Protein AF-A0A0C9VZ95-F1 (afdb_monomer_lite)

Foldseek 3Di:
DDDDDDPVLVPPPVVPDPPPDPPNPPVDRRVVLVPPPPDPCPPPPVNVVVVVVVVVSVVVVVVVVVVVVVVVLVVLVVLLVVLVVQLVVLVVQLVVCVVVVNVVSNVVSNVRSVVSVVVNVVSVVVSVVVVVVVVVVVVVD

Sequence (141 aa):
KYQVLKATDVSSSTILIDPSLPGQRNKTLAWFWTIDVSGRDANNDWIIKFFRVQWLHAKASRDQFREKVELVQLEMGWTLNDFARRAGIWDVHHRTAEQSDDWGQACYAAKEAALWHELKDDATRVVQRFEIATNNEHRDV

Organism: NCBI:txid994086

Structure (mmCIF, N/CA/C/O backbone):
data_AF-A0A0C9VZ95-F1
#
_entry.id   AF-A0A0C9VZ95-F1
#
loop_
_atom_site.group_PDB
_atom_site.id
_atom_site.type_symbol
_atom_site.label_atom_id
_atom_site.label_alt_id
_atom_site.label_comp_id
_atom_site.label_asym_id
_atom_site.label_entity_id
_atom_site.label_seq_id
_atom_site.pdbx_PDB_ins_code
_atom_site.Cartn_x
_atom_site.Cartn_y
_atom_site.Cartn_z
_atom_site.occupancy
_atom_site.B_iso_or_equiv
_atom_site.auth_seq_id
_atom_site.auth_comp_id
_atom_site.auth_asym_id
_atom_site.auth_atom_id
_atom_site.pdbx_PDB_model_num
ATOM 1 N N . LYS A 1 1 ? 23.510 -1.064 -49.586 1.00 55.00 1 LYS A N 1
ATOM 2 C CA . LYS A 1 1 ? 22.684 0.076 -50.065 1.00 55.00 1 LYS A CA 1
ATOM 3 C C . LYS A 1 1 ? 22.173 0.814 -48.836 1.00 55.00 1 LYS A C 1
ATOM 5 O O . LYS A 1 1 ? 21.594 0.153 -47.988 1.00 55.00 1 LYS A O 1
ATOM 10 N N . TYR A 1 2 ? 22.426 2.116 -48.714 1.00 63.44 2 TYR A N 1
ATOM 11 C CA . TYR A 1 2 ? 21.945 2.926 -47.586 1.00 63.44 2 TYR A CA 1
ATOM 12 C C . TYR A 1 2 ? 20.474 3.322 -47.796 1.00 63.44 2 TYR A C 1
ATOM 14 O O . TYR A 1 2 ? 20.070 3.525 -48.943 1.00 63.44 2 TYR A O 1
ATOM 22 N N . GLN A 1 3 ? 19.673 3.399 -46.725 1.00 72.75 3 GLN A N 1
ATOM 23 C CA . GLN A 1 3 ? 18.308 3.936 -46.811 1.00 72.75 3 GLN A CA 1
ATOM 24 C C . GLN A 1 3 ? 18.351 5.474 -46.825 1.00 72.75 3 GLN A C 1
ATOM 26 O O . GLN A 1 3 ? 19.301 6.087 -46.338 1.00 72.75 3 GLN A O 1
ATOM 31 N N . VAL A 1 4 ? 17.339 6.102 -47.427 1.00 80.38 4 VAL A N 1
ATOM 32 C CA . VAL A 1 4 ? 17.262 7.565 -47.568 1.00 80.38 4 VAL A CA 1
ATOM 33 C C . VAL A 1 4 ? 16.831 8.192 -46.242 1.00 80.38 4 VAL A C 1
ATOM 35 O O . VAL A 1 4 ? 15.770 7.852 -45.723 1.00 80.38 4 VAL A O 1
ATOM 38 N N . LEU A 1 5 ? 17.637 9.125 -45.727 1.00 78.88 5 LEU A N 1
ATOM 39 C CA . LEU A 1 5 ? 17.332 9.920 -44.534 1.00 78.88 5 LEU A CA 1
ATOM 40 C C . LEU A 1 5 ? 16.198 10.909 -44.823 1.00 78.88 5 LEU A C 1
ATOM 42 O O . LEU A 1 5 ? 16.320 11.756 -45.710 1.00 78.88 5 LEU A O 1
ATOM 46 N N . LYS A 1 6 ? 15.108 10.828 -44.058 1.00 80.25 6 LYS A N 1
ATOM 47 C CA . LYS A 1 6 ? 14.036 11.830 -44.079 1.00 80.25 6 LYS A CA 1
ATOM 48 C C . LYS A 1 6 ? 14.246 12.836 -42.950 1.00 80.25 6 LYS A C 1
ATOM 50 O O . LYS A 1 6 ? 14.808 12.507 -41.911 1.00 80.25 6 LYS A O 1
ATOM 55 N N . ALA A 1 7 ? 13.735 14.058 -43.112 1.00 74.88 7 ALA A N 1
ATOM 56 C CA . ALA A 1 7 ? 13.808 15.088 -42.068 1.00 74.88 7 ALA A CA 1
ATOM 57 C C . ALA A 1 7 ? 13.162 14.639 -40.738 1.00 74.88 7 ALA A C 1
ATOM 59 O O . ALA A 1 7 ? 13.599 15.045 -39.666 1.00 74.88 7 ALA A O 1
ATOM 60 N N . THR A 1 8 ? 12.174 13.741 -40.806 1.00 71.06 8 THR A N 1
ATOM 61 C CA . THR A 1 8 ? 11.544 13.097 -39.643 1.00 71.06 8 THR A CA 1
ATOM 62 C C . THR A 1 8 ? 12.500 12.207 -38.848 1.00 71.06 8 THR A C 1
ATOM 64 O O . THR A 1 8 ? 12.334 12.086 -37.640 1.00 71.06 8 THR A O 1
ATOM 67 N N . ASP A 1 9 ? 13.512 11.623 -39.497 1.00 64.75 9 ASP A N 1
ATOM 68 C CA . ASP A 1 9 ? 14.487 10.719 -38.871 1.00 64.75 9 ASP A CA 1
ATOM 69 C C . ASP A 1 9 ? 15.625 11.493 -38.180 1.00 64.75 9 ASP A C 1
ATOM 71 O O . ASP A 1 9 ? 16.277 10.973 -37.278 1.00 64.75 9 ASP A O 1
ATOM 75 N N . VAL A 1 10 ? 15.859 12.742 -38.608 1.00 64.50 10 VAL A N 1
ATOM 76 C CA . VAL A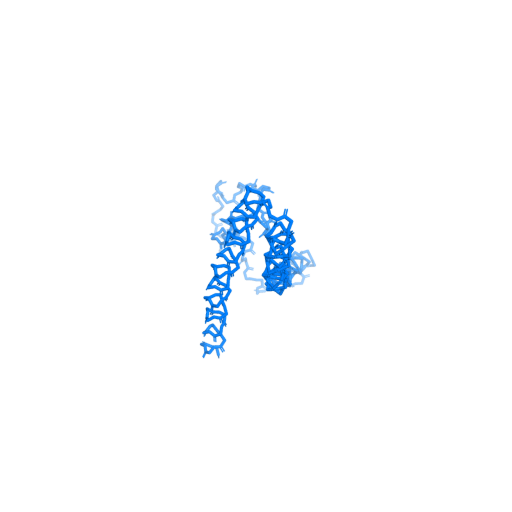 1 10 ? 16.907 13.653 -38.102 1.00 64.50 10 VAL A CA 1
ATOM 77 C C . VAL A 1 10 ? 16.376 14.581 -37.001 1.00 64.50 10 VAL A C 1
ATOM 79 O O . VAL A 1 10 ? 17.145 15.291 -36.357 1.00 64.50 10 VAL A O 1
ATOM 82 N N . SER A 1 11 ? 15.066 14.561 -36.740 1.00 57.47 11 SER A N 1
ATOM 83 C CA . SER A 1 11 ? 14.459 15.304 -35.637 1.00 57.47 11 SER A CA 1
ATOM 84 C C . SER A 1 11 ? 15.038 14.820 -34.305 1.00 57.47 11 SER A C 1
ATOM 86 O O . SER A 1 11 ? 14.615 13.797 -33.760 1.00 57.47 11 SER A O 1
ATOM 88 N N . SER A 1 12 ? 15.992 15.578 -33.760 1.00 51.72 12 SER A N 1
ATOM 89 C CA . SER A 1 12 ? 16.565 15.365 -32.436 1.00 51.72 12 SER A CA 1
ATOM 90 C C . SER A 1 12 ? 15.508 15.665 -31.380 1.00 51.72 12 SER A C 1
ATOM 92 O O . SER A 1 12 ? 15.405 16.765 -30.842 1.00 51.72 12 SER A O 1
ATOM 94 N N . SER A 1 13 ? 14.688 14.667 -31.084 1.00 50.97 13 SER A N 1
ATOM 95 C CA . SER A 1 13 ? 13.916 14.638 -29.856 1.00 50.97 13 SER A CA 1
ATOM 96 C C . SER A 1 13 ? 14.917 14.444 -28.714 1.00 50.97 13 SER A C 1
ATOM 98 O O . SER A 1 13 ? 15.213 13.323 -28.335 1.00 50.97 13 SER A O 1
ATOM 100 N N . THR A 1 14 ? 15.462 15.512 -28.138 1.00 48.12 14 THR A N 1
ATOM 101 C CA . THR A 1 14 ? 16.304 15.417 -26.923 1.00 48.12 14 THR A CA 1
ATOM 102 C C . THR A 1 14 ? 15.506 14.898 -25.710 1.00 48.12 14 THR A C 1
ATOM 104 O O . THR A 1 14 ? 16.074 14.539 -24.690 1.00 48.12 14 THR A O 1
ATOM 107 N N . ILE A 1 15 ? 14.178 14.795 -25.849 1.00 43.31 15 ILE A N 1
ATOM 108 C CA . ILE A 1 15 ? 13.242 14.128 -24.927 1.00 43.31 15 ILE A CA 1
ATOM 109 C C . ILE A 1 15 ? 13.330 12.585 -25.043 1.00 43.31 15 ILE A C 1
ATOM 111 O O . ILE A 1 15 ? 12.727 11.858 -24.252 1.00 43.31 15 ILE A O 1
ATOM 115 N N . LEU A 1 16 ? 14.040 12.048 -26.045 1.00 47.56 16 LEU A N 1
ATOM 116 C CA . LEU A 1 16 ? 14.114 10.609 -26.283 1.00 47.56 16 LEU A CA 1
ATOM 117 C C . LEU A 1 16 ? 15.051 9.960 -25.254 1.00 47.56 16 LEU A C 1
ATOM 119 O O . LEU A 1 16 ? 16.244 10.246 -25.219 1.00 47.56 16 LEU A O 1
ATOM 123 N N . ILE A 1 17 ? 14.494 8.993 -24.523 1.00 54.00 17 ILE A N 1
ATOM 124 C CA . ILE A 1 17 ? 15.157 8.074 -23.586 1.00 54.00 17 ILE A CA 1
ATOM 125 C C . ILE A 1 17 ? 15.329 8.632 -22.163 1.00 54.00 17 ILE A C 1
ATOM 127 O O . ILE A 1 17 ? 16.328 8.382 -21.497 1.00 54.00 17 ILE A O 1
ATOM 131 N N . ASP A 1 18 ? 14.309 9.309 -21.640 1.00 49.62 18 ASP A N 1
ATOM 132 C CA . ASP A 1 18 ? 13.989 9.091 -20.229 1.00 49.62 18 ASP A CA 1
ATOM 133 C C . ASP A 1 18 ? 13.060 7.862 -20.147 1.00 49.62 18 ASP A C 1
ATOM 135 O O . ASP A 1 18 ? 11.891 7.952 -20.546 1.00 49.62 18 ASP A O 1
ATOM 139 N N . PRO A 1 19 ? 13.554 6.692 -19.693 1.00 54.75 19 PRO A N 1
ATOM 140 C CA . PRO A 1 19 ? 12.738 5.485 -19.569 1.00 54.75 19 PRO A CA 1
ATOM 141 C C . PRO A 1 19 ? 11.625 5.632 -18.520 1.00 54.75 19 PRO A C 1
ATOM 143 O O . PRO A 1 19 ? 10.729 4.790 -18.468 1.00 54.75 19 PRO A O 1
ATOM 146 N N . SER A 1 20 ? 11.659 6.689 -17.700 1.00 51.97 20 SER A N 1
ATOM 147 C CA . SER A 1 20 ? 10.625 6.990 -16.713 1.00 51.97 20 SER A CA 1
ATOM 148 C C . SER A 1 20 ? 9.422 7.757 -17.283 1.00 51.97 20 SER A C 1
ATOM 150 O O . SER A 1 20 ? 8.387 7.823 -16.618 1.00 51.97 20 SER A O 1
ATOM 152 N N . LEU A 1 21 ? 9.494 8.275 -18.521 1.00 55.28 21 LEU A N 1
ATOM 153 C CA . LEU A 1 21 ? 8.379 8.994 -19.147 1.00 55.28 21 LEU A CA 1
ATOM 154 C C . LEU A 1 21 ? 7.306 8.033 -19.710 1.00 55.28 21 LEU A C 1
ATOM 156 O O . LEU A 1 21 ? 7.602 7.213 -20.590 1.00 55.28 21 LEU A O 1
ATOM 160 N N . PRO A 1 22 ? 6.030 8.156 -19.287 1.00 55.69 22 PRO A N 1
ATOM 161 C CA . PRO A 1 22 ? 4.925 7.373 -19.840 1.00 55.69 22 PRO A CA 1
ATOM 162 C C . PRO A 1 22 ? 4.764 7.580 -21.359 1.00 55.69 22 PRO A C 1
ATOM 164 O O . PRO A 1 22 ? 4.944 8.681 -21.874 1.00 55.69 22 PRO A O 1
ATOM 167 N N . GLY A 1 23 ? 4.399 6.524 -22.098 1.00 62.22 23 GLY A N 1
ATOM 168 C CA . GLY A 1 23 ? 4.103 6.609 -23.541 1.00 62.22 23 GLY A CA 1
ATOM 169 C C . GLY A 1 23 ? 5.305 6.478 -24.489 1.00 62.22 23 GLY A C 1
ATOM 170 O O . GLY A 1 23 ? 5.150 6.626 -25.700 1.00 62.22 23 GLY A O 1
ATOM 171 N N . GLN A 1 24 ? 6.499 6.164 -23.977 1.00 59.72 24 GLN A N 1
ATOM 172 C CA . GLN A 1 24 ? 7.703 5.940 -24.797 1.00 59.72 24 GLN A CA 1
ATOM 173 C C . GLN A 1 24 ? 7.852 4.490 -25.298 1.00 59.72 24 GLN A C 1
ATOM 175 O O . GLN A 1 24 ? 8.660 4.242 -26.187 1.00 59.72 24 GLN A O 1
ATOM 180 N N . ARG A 1 25 ? 7.043 3.541 -24.792 1.00 55.38 25 ARG A N 1
ATOM 181 C CA . ARG A 1 25 ? 7.131 2.095 -25.108 1.00 55.38 25 ARG A CA 1
ATOM 182 C C . ARG A 1 25 ? 7.102 1.768 -26.610 1.00 55.38 25 ARG A C 1
ATOM 184 O O . ARG A 1 25 ? 7.711 0.787 -27.013 1.00 55.38 25 ARG A O 1
ATOM 191 N N . ASN A 1 26 ? 6.440 2.597 -27.422 1.00 55.69 26 ASN A N 1
ATOM 192 C CA . ASN A 1 26 ? 6.279 2.378 -28.866 1.00 55.69 26 ASN A CA 1
ATOM 193 C C . ASN A 1 26 ? 7.157 3.297 -29.733 1.00 55.69 26 ASN A C 1
ATOM 195 O O . ASN A 1 26 ? 7.008 3.300 -30.954 1.00 55.69 26 ASN A O 1
ATOM 199 N N . LYS A 1 27 ? 8.044 4.109 -29.141 1.00 61.44 27 LYS A N 1
ATOM 200 C CA . LYS A 1 27 ? 8.956 4.956 -29.920 1.00 61.44 27 LYS A CA 1
ATOM 201 C C . LYS A 1 27 ? 10.217 4.167 -30.249 1.00 61.44 27 LYS A C 1
ATOM 203 O O . LYS A 1 27 ? 11.131 4.059 -29.440 1.00 61.44 27 LYS A O 1
ATOM 208 N N . THR A 1 28 ? 10.244 3.589 -31.443 1.00 56.53 28 THR A N 1
ATOM 209 C CA . THR A 1 28 ? 11.425 2.910 -31.982 1.00 56.53 28 THR A CA 1
ATOM 210 C C . THR A 1 28 ? 12.517 3.939 -32.280 1.00 56.53 28 THR A C 1
ATOM 212 O O . THR A 1 28 ? 12.227 5.015 -32.807 1.00 56.53 28 THR A O 1
ATOM 215 N N . LEU A 1 29 ? 13.775 3.623 -31.946 1.00 64.38 29 LEU A N 1
ATOM 216 C CA . LEU A 1 29 ? 14.914 4.418 -32.414 1.00 64.38 29 LEU A CA 1
ATOM 217 C C . LEU A 1 29 ? 14.903 4.502 -33.950 1.00 64.38 29 LEU A C 1
ATOM 219 O O . LEU A 1 29 ? 14.435 3.588 -34.629 1.00 64.38 29 LEU A O 1
ATOM 223 N N . ALA A 1 30 ? 15.441 5.591 -34.502 1.00 66.50 30 ALA A N 1
ATOM 224 C CA . ALA A 1 30 ? 15.585 5.726 -35.949 1.00 66.50 30 ALA A CA 1
ATOM 225 C C . ALA A 1 30 ? 16.402 4.559 -36.536 1.00 66.50 30 ALA A C 1
ATOM 227 O O . ALA A 1 30 ? 17.345 4.073 -35.911 1.00 66.50 30 ALA A O 1
ATOM 228 N N . TRP A 1 31 ? 16.064 4.136 -37.758 1.00 66.44 31 TRP A N 1
ATOM 229 C CA . TRP A 1 31 ? 16.577 2.904 -38.377 1.00 66.44 31 TRP A CA 1
ATOM 230 C C . TRP A 1 31 ? 18.113 2.845 -38.505 1.00 66.44 31 TRP A C 1
ATOM 232 O O . TRP A 1 31 ? 18.697 1.761 -38.547 1.00 66.44 31 TRP A O 1
ATOM 242 N N . PHE A 1 32 ? 18.784 4.001 -38.549 1.00 63.34 32 PHE A N 1
ATOM 243 C CA . PHE A 1 32 ? 20.244 4.081 -38.612 1.00 63.34 32 PHE A CA 1
ATOM 244 C C . PHE A 1 32 ? 20.925 3.741 -37.272 1.00 63.34 32 PHE A C 1
ATOM 246 O O . PHE A 1 32 ? 22.091 3.360 -37.272 1.00 63.34 32 PHE A O 1
ATOM 253 N N . TRP A 1 33 ? 20.200 3.803 -36.145 1.00 64.31 33 TRP A N 1
ATOM 254 C CA . TRP A 1 33 ? 20.637 3.277 -34.842 1.00 64.31 33 TRP A CA 1
ATOM 255 C C . TRP A 1 33 ? 20.383 1.771 -34.688 1.00 64.31 33 TRP A C 1
ATOM 257 O O . TRP A 1 33 ? 20.972 1.141 -33.815 1.00 64.31 33 TRP A O 1
ATOM 267 N N . THR A 1 34 ? 19.533 1.182 -35.534 1.00 58.66 34 THR A N 1
ATOM 268 C CA . THR A 1 34 ? 19.291 -0.271 -35.610 1.00 58.66 34 THR A CA 1
ATOM 269 C C . THR A 1 34 ? 20.127 -0.951 -36.697 1.00 58.66 34 THR A C 1
ATOM 271 O O . THR A 1 34 ? 19.768 -2.034 -37.153 1.00 58.66 34 THR A O 1
ATOM 274 N N . ILE A 1 35 ? 21.213 -0.319 -37.159 1.00 60.09 35 ILE A N 1
ATOM 275 C CA . ILE A 1 35 ? 22.129 -0.949 -38.115 1.00 60.09 35 ILE A CA 1
ATOM 276 C C . ILE A 1 35 ? 22.661 -2.250 -37.506 1.00 60.09 35 ILE A C 1
ATOM 278 O O . ILE A 1 35 ? 23.282 -2.240 -36.444 1.00 60.09 35 ILE A O 1
ATOM 282 N N . ASP A 1 36 ? 22.408 -3.362 -38.199 1.00 56.47 36 ASP A N 1
ATOM 283 C CA . ASP A 1 36 ? 23.047 -4.643 -37.928 1.00 56.47 36 ASP A CA 1
ATOM 284 C C . ASP A 1 36 ? 24.544 -4.477 -38.198 1.00 56.47 36 ASP A C 1
ATOM 286 O O . ASP A 1 36 ? 24.978 -4.301 -39.341 1.00 56.47 36 ASP A O 1
ATOM 290 N N . VAL A 1 37 ? 25.340 -4.439 -37.130 1.00 56.84 37 VAL A N 1
ATOM 291 C CA . VAL A 1 37 ? 26.790 -4.224 -37.202 1.00 56.84 37 VAL A CA 1
ATOM 292 C C . VAL A 1 37 ? 27.490 -5.537 -37.572 1.00 56.84 37 VAL A C 1
ATOM 294 O O . VAL A 1 37 ? 28.465 -5.951 -36.950 1.00 56.84 37 VAL A O 1
ATOM 297 N N . SER A 1 38 ? 26.998 -6.230 -38.595 1.00 50.56 38 SER A N 1
ATOM 298 C CA . SER A 1 38 ? 27.650 -7.405 -39.161 1.00 50.56 38 SER A CA 1
ATOM 299 C C . SER A 1 38 ? 28.695 -6.947 -40.195 1.00 50.56 38 SER A C 1
ATOM 301 O O . SER A 1 38 ? 28.405 -6.848 -41.389 1.00 50.56 38 SER A O 1
ATOM 303 N N . GLY A 1 39 ? 29.913 -6.596 -39.756 1.00 63.16 39 GLY A N 1
ATOM 304 C CA . GLY A 1 39 ? 31.002 -6.192 -40.663 1.00 63.16 39 GLY A CA 1
ATOM 305 C C . GLY A 1 39 ? 32.128 -5.359 -40.035 1.00 63.16 39 GLY A C 1
ATOM 306 O O . GLY A 1 39 ? 32.280 -5.322 -38.821 1.00 63.16 39 GLY A O 1
ATOM 307 N N . ARG A 1 40 ? 32.918 -4.680 -40.888 1.00 52.59 40 ARG A N 1
ATOM 308 C CA . ARG A 1 40 ? 34.155 -3.901 -40.601 1.00 52.59 40 ARG A CA 1
ATOM 309 C C . ARG A 1 40 ? 34.040 -2.850 -39.476 1.00 52.59 40 ARG A C 1
ATOM 311 O O . ARG A 1 40 ? 35.067 -2.402 -38.978 1.00 52.59 40 ARG A O 1
ATOM 318 N N . ASP A 1 41 ? 32.817 -2.522 -39.062 1.00 55.94 41 ASP A N 1
ATOM 319 C CA . ASP A 1 41 ? 32.468 -1.565 -38.004 1.00 55.94 41 ASP A CA 1
ATOM 320 C C . ASP A 1 41 ? 32.070 -2.230 -36.667 1.00 55.94 41 ASP A C 1
ATOM 322 O O . ASP A 1 41 ? 31.787 -1.534 -35.693 1.00 55.94 41 ASP A O 1
ATOM 326 N N . ALA A 1 42 ? 32.096 -3.567 -36.570 1.00 56.41 42 ALA A N 1
ATOM 327 C CA . ALA A 1 42 ? 31.810 -4.319 -35.338 1.00 56.41 42 ALA A CA 1
ATOM 328 C C . ALA A 1 42 ? 32.791 -4.007 -34.195 1.00 56.41 42 ALA A C 1
ATOM 330 O O . ALA A 1 42 ? 32.472 -4.214 -33.029 1.00 56.41 42 ALA A O 1
ATOM 331 N N . ASN A 1 43 ? 33.973 -3.480 -34.527 1.00 57.50 43 ASN A N 1
ATOM 332 C CA . ASN A 1 43 ? 35.003 -3.087 -33.568 1.00 57.50 43 ASN A CA 1
ATOM 333 C C . ASN A 1 43 ? 35.000 -1.575 -33.278 1.00 57.50 43 ASN A C 1
ATOM 335 O O . ASN A 1 43 ? 36.001 -1.021 -32.823 1.00 57.50 43 ASN A O 1
ATOM 339 N N . ASN A 1 44 ? 33.901 -0.882 -33.595 1.00 72.19 44 ASN A N 1
ATOM 340 C CA . ASN A 1 44 ? 33.796 0.540 -33.333 1.00 72.19 44 ASN A CA 1
ATOM 341 C C . ASN A 1 44 ? 33.489 0.795 -31.849 1.00 72.19 44 ASN A C 1
ATOM 343 O O . ASN A 1 44 ? 32.356 0.629 -31.393 1.00 72.19 44 ASN A O 1
ATOM 347 N N . ASP A 1 45 ? 34.515 1.203 -31.101 1.00 79.75 45 ASP A N 1
ATOM 348 C CA . ASP A 1 45 ? 34.471 1.432 -29.651 1.00 79.75 45 ASP A CA 1
ATOM 349 C C . ASP A 1 45 ? 33.297 2.333 -29.217 1.00 79.75 45 ASP A C 1
ATOM 351 O O . ASP A 1 45 ? 32.670 2.084 -28.185 1.00 79.75 45 ASP A O 1
ATOM 355 N N . TRP A 1 46 ? 32.918 3.331 -30.027 1.00 77.44 46 TRP A N 1
ATOM 356 C CA . TRP A 1 46 ? 31.787 4.203 -29.690 1.00 77.44 46 TRP A CA 1
ATOM 357 C C . TRP A 1 46 ? 30.424 3.502 -29.808 1.00 77.44 46 TRP A C 1
ATOM 359 O O . TRP A 1 46 ? 29.553 3.741 -28.970 1.00 77.44 46 TRP A O 1
ATOM 369 N N . ILE A 1 47 ? 30.238 2.606 -30.786 1.00 75.31 47 ILE A N 1
ATOM 370 C CA . ILE A 1 47 ? 28.986 1.850 -30.976 1.00 75.31 47 ILE A CA 1
ATOM 371 C C . ILE A 1 47 ? 28.796 0.862 -29.821 1.00 75.31 47 ILE A C 1
ATOM 373 O O . ILE A 1 47 ? 27.719 0.789 -29.227 1.00 75.31 47 ILE A O 1
ATOM 377 N N . ILE A 1 48 ? 29.865 0.153 -29.443 1.00 79.69 48 ILE A N 1
ATOM 378 C CA . ILE A 1 48 ? 29.853 -0.788 -28.313 1.00 79.69 48 ILE A CA 1
ATOM 379 C C . ILE A 1 48 ? 29.516 -0.053 -27.009 1.00 79.69 48 ILE A C 1
ATOM 381 O O . ILE A 1 48 ? 28.675 -0.511 -26.231 1.00 79.69 48 ILE A O 1
ATOM 385 N N . LYS A 1 49 ? 30.131 1.114 -26.773 1.00 81.94 49 LYS A N 1
ATOM 386 C CA . LYS A 1 49 ? 29.835 1.954 -25.602 1.00 81.94 49 LYS A CA 1
ATOM 387 C C . LYS A 1 49 ? 28.386 2.430 -25.590 1.00 81.94 49 LYS A C 1
ATOM 389 O O . LYS A 1 49 ? 27.752 2.355 -24.539 1.00 81.94 49 LYS A O 1
ATOM 394 N N . PHE A 1 50 ? 27.849 2.862 -26.731 1.00 78.94 50 PHE A N 1
ATOM 395 C CA . PHE A 1 50 ? 26.453 3.284 -26.842 1.00 78.94 50 PHE A CA 1
ATOM 396 C C . PHE A 1 50 ? 25.492 2.160 -26.432 1.00 78.94 50 PHE A C 1
ATOM 398 O O . PHE A 1 50 ? 24.697 2.344 -25.510 1.00 78.94 50 PHE A O 1
ATOM 405 N N . PHE A 1 51 ? 25.615 0.970 -27.029 1.00 79.75 51 PHE A N 1
ATOM 406 C CA . PHE A 1 51 ? 24.751 -0.164 -26.683 1.00 79.75 51 PHE A CA 1
ATOM 407 C C . PHE A 1 51 ? 24.932 -0.630 -25.237 1.00 79.75 51 PHE A C 1
ATOM 409 O O . PHE A 1 51 ? 23.951 -0.982 -24.585 1.00 79.75 51 PHE A O 1
ATOM 416 N N . ARG A 1 52 ? 26.153 -0.575 -24.692 1.00 83.75 52 ARG A N 1
ATOM 417 C CA . ARG A 1 52 ? 26.404 -0.885 -23.278 1.00 83.75 52 ARG A CA 1
ATOM 418 C C . ARG A 1 52 ? 25.668 0.075 -22.342 1.00 83.75 52 ARG A C 1
ATOM 420 O O . ARG A 1 52 ? 25.079 -0.384 -21.369 1.00 83.75 52 ARG A O 1
ATOM 427 N N . VAL A 1 53 ? 25.683 1.380 -22.623 1.00 83.44 53 VAL A N 1
ATOM 428 C CA . VAL A 1 53 ? 24.946 2.381 -21.829 1.00 83.44 53 VAL A CA 1
ATOM 429 C C . VAL A 1 53 ? 23.440 2.149 -21.933 1.00 83.44 53 VAL A C 1
ATOM 431 O O . VAL A 1 53 ? 22.762 2.113 -20.909 1.00 83.44 53 VAL A O 1
ATOM 434 N N . GLN A 1 54 ? 22.922 1.908 -23.141 1.00 79.69 54 GLN A N 1
ATOM 435 C CA . GLN A 1 54 ? 21.500 1.607 -23.338 1.00 79.69 54 GLN A CA 1
ATOM 436 C C . GLN A 1 54 ? 21.075 0.340 -22.585 1.00 79.69 54 GLN A C 1
ATOM 438 O O . GLN A 1 54 ? 20.047 0.332 -21.908 1.00 79.69 54 GLN A O 1
ATOM 443 N N . TRP A 1 55 ? 21.896 -0.710 -22.623 1.00 84.56 55 TRP A N 1
ATOM 444 C CA . TRP A 1 55 ? 21.657 -1.928 -21.855 1.00 84.56 55 TRP A CA 1
ATOM 445 C C . TRP A 1 55 ? 21.687 -1.677 -20.342 1.00 84.56 55 TRP A C 1
ATOM 447 O O . TRP A 1 55 ? 20.823 -2.183 -19.629 1.00 84.56 55 TRP A O 1
ATOM 457 N N . LEU A 1 56 ? 22.628 -0.867 -19.841 1.00 87.50 56 LEU A N 1
ATOM 458 C CA . LEU A 1 56 ? 22.687 -0.499 -18.422 1.00 87.50 56 LEU A CA 1
ATOM 459 C C . LEU A 1 56 ? 21.445 0.282 -17.982 1.00 87.50 56 LEU A C 1
ATOM 461 O O . LEU A 1 56 ? 20.915 -0.006 -16.914 1.00 87.50 56 LEU A O 1
ATOM 465 N N . HIS A 1 57 ? 20.944 1.213 -18.798 1.00 83.75 57 HIS A N 1
ATOM 466 C CA . HIS A 1 57 ? 19.699 1.931 -18.510 1.00 83.75 57 HIS A CA 1
ATOM 467 C C . HIS A 1 57 ? 18.491 0.992 -18.496 1.00 83.75 57 HIS A C 1
ATOM 469 O O . HIS A 1 57 ? 17.685 1.046 -17.569 1.00 83.75 57 HIS A O 1
ATOM 475 N N . ALA A 1 58 ? 18.379 0.101 -19.485 1.00 81.50 58 ALA A N 1
ATOM 476 C CA . ALA A 1 58 ? 17.299 -0.881 -19.538 1.00 81.50 58 ALA A CA 1
ATOM 477 C C . ALA A 1 58 ? 17.343 -1.832 -18.332 1.00 81.50 58 ALA A C 1
ATOM 479 O O . ALA A 1 58 ? 16.312 -2.106 -17.719 1.00 81.50 58 ALA A O 1
ATOM 480 N N . LYS A 1 59 ? 18.543 -2.287 -17.950 1.00 87.44 59 LYS A N 1
ATOM 481 C CA . LYS A 1 59 ? 18.750 -3.116 -16.764 1.00 87.44 59 LYS A CA 1
ATOM 482 C C . LYS A 1 59 ? 18.376 -2.365 -15.485 1.00 87.44 59 LYS A C 1
ATOM 484 O O . LYS A 1 59 ? 17.593 -2.890 -14.708 1.00 87.44 59 LYS A O 1
ATOM 489 N N . ALA A 1 60 ? 18.872 -1.142 -15.297 1.00 88.25 60 ALA A N 1
ATOM 490 C CA . ALA A 1 60 ? 18.558 -0.325 -14.126 1.00 88.25 60 ALA A CA 1
ATOM 491 C C . ALA A 1 60 ? 17.055 -0.029 -14.022 1.00 88.25 60 ALA A C 1
ATOM 493 O O . ALA A 1 60 ? 16.484 -0.119 -12.943 1.00 88.25 60 ALA A O 1
ATOM 494 N N . SER A 1 61 ? 16.395 0.259 -15.148 1.00 85.31 61 SER A N 1
ATOM 495 C CA . SER A 1 61 ? 14.947 0.457 -15.196 1.00 85.31 61 SER A CA 1
ATOM 496 C C . SER A 1 61 ? 14.192 -0.818 -14.814 1.00 85.31 61 SER A C 1
ATOM 498 O O . SER A 1 61 ? 13.289 -0.761 -13.984 1.00 85.31 61 SER A O 1
ATOM 500 N N . ARG A 1 62 ? 14.591 -1.979 -15.351 1.00 87.00 62 ARG A N 1
ATOM 501 C CA . ARG A 1 62 ? 14.026 -3.281 -14.967 1.00 87.00 62 ARG A CA 1
ATOM 502 C C . ARG A 1 62 ? 14.210 -3.563 -13.476 1.00 87.00 62 ARG A C 1
ATOM 504 O O . ARG A 1 62 ? 13.252 -3.971 -12.825 1.00 87.00 62 ARG A O 1
ATOM 511 N N . ASP A 1 63 ? 15.417 -3.370 -12.956 1.00 89.50 63 ASP A N 1
ATOM 512 C CA . ASP A 1 63 ? 15.741 -3.638 -11.554 1.00 89.50 63 ASP A CA 1
ATOM 513 C C . ASP A 1 63 ? 14.947 -2.687 -10.634 1.00 89.50 63 ASP A C 1
ATOM 515 O O . ASP A 1 63 ? 14.310 -3.149 -9.693 1.00 89.50 63 ASP A O 1
ATOM 519 N N . GLN A 1 64 ? 14.818 -1.403 -10.992 1.00 90.56 64 GLN A N 1
ATOM 520 C CA . GLN A 1 64 ? 13.957 -0.449 -10.284 1.00 90.56 64 GLN A CA 1
ATOM 521 C C . GLN A 1 64 ? 12.472 -0.839 -10.337 1.00 90.56 64 GLN A C 1
ATOM 523 O O . GLN A 1 64 ? 11.759 -0.682 -9.349 1.00 90.56 64 GLN A O 1
ATOM 528 N N . PHE A 1 65 ? 11.962 -1.313 -11.479 1.00 88.38 65 PHE A N 1
ATOM 529 C CA . PHE A 1 65 ? 10.576 -1.783 -11.558 1.00 88.38 65 PHE A CA 1
ATOM 530 C C . PHE A 1 65 ? 10.346 -2.986 -10.647 1.00 88.38 65 PHE A C 1
ATOM 532 O O . PHE A 1 65 ? 9.322 -3.036 -9.972 1.00 88.38 65 PHE A O 1
ATOM 539 N N . ARG A 1 66 ? 11.306 -3.913 -10.582 1.00 88.31 66 ARG A N 1
ATOM 540 C CA . ARG A 1 66 ? 11.250 -5.048 -9.660 1.00 88.31 66 ARG A CA 1
ATOM 541 C C . ARG A 1 66 ? 11.220 -4.584 -8.201 1.00 88.31 66 ARG A C 1
ATOM 543 O O . ARG A 1 66 ? 10.331 -4.998 -7.468 1.00 88.31 66 ARG A O 1
ATOM 550 N N . GLU A 1 67 ? 12.121 -3.684 -7.811 1.00 91.44 67 GLU A N 1
ATOM 551 C CA . GLU A 1 67 ? 12.138 -3.097 -6.462 1.00 91.44 67 GLU A CA 1
ATOM 552 C C . GLU A 1 67 ? 10.821 -2.383 -6.133 1.00 91.44 67 GLU A C 1
ATOM 554 O O . GLU A 1 67 ? 10.278 -2.543 -5.044 1.00 91.44 67 GLU A O 1
ATOM 559 N N . LYS A 1 68 ? 10.260 -1.623 -7.082 1.00 91.38 68 LYS A N 1
ATOM 560 C CA . LYS A 1 68 ? 8.979 -0.927 -6.893 1.00 91.38 68 LYS A CA 1
ATOM 561 C C . LYS A 1 68 ? 7.821 -1.888 -6.652 1.00 91.38 68 LYS A C 1
ATOM 563 O O . LYS A 1 68 ? 6.956 -1.569 -5.847 1.00 91.38 68 LYS A O 1
ATOM 568 N N . VAL A 1 69 ? 7.788 -3.041 -7.322 1.00 89.12 69 VAL A N 1
ATOM 569 C CA . VAL A 1 69 ? 6.752 -4.056 -7.069 1.00 89.12 69 VAL A CA 1
ATOM 570 C C . VAL A 1 69 ? 6.853 -4.577 -5.634 1.00 89.12 69 VAL A C 1
ATOM 572 O O . VAL A 1 69 ? 5.838 -4.641 -4.944 1.00 89.12 69 VAL A O 1
ATOM 575 N N . GLU A 1 70 ? 8.066 -4.881 -5.166 1.00 90.25 70 GLU A N 1
ATOM 576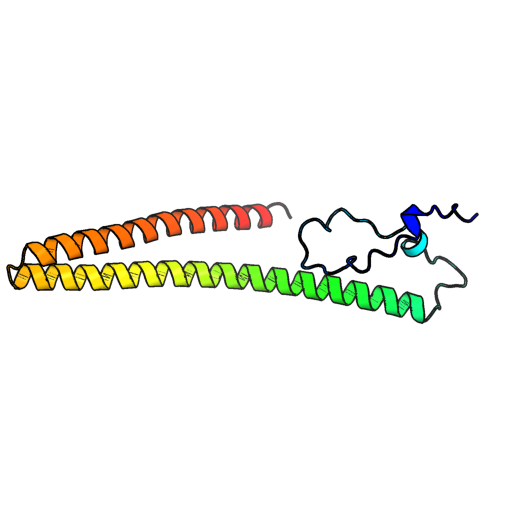 C CA . GLU A 1 70 ? 8.308 -5.335 -3.789 1.00 90.25 70 GLU A CA 1
ATOM 577 C C . GLU A 1 70 ? 7.926 -4.247 -2.762 1.00 90.25 70 GLU A C 1
ATOM 579 O O . GLU A 1 70 ? 7.237 -4.528 -1.780 1.00 90.25 70 GLU A O 1
ATOM 584 N N . LEU A 1 71 ? 8.291 -2.984 -3.012 1.00 93.75 71 LEU A N 1
ATOM 585 C CA . LEU A 1 71 ? 7.927 -1.849 -2.156 1.00 93.75 71 LEU A CA 1
ATOM 586 C C . LEU A 1 71 ? 6.413 -1.635 -2.077 1.00 93.75 71 LEU A C 1
ATOM 588 O O . LEU A 1 71 ? 5.889 -1.456 -0.982 1.00 93.75 71 LEU A O 1
ATOM 592 N N . VAL A 1 72 ? 5.699 -1.707 -3.203 1.00 92.25 72 VAL A N 1
ATOM 593 C CA . VAL A 1 72 ? 4.236 -1.542 -3.232 1.00 92.25 72 VAL A CA 1
ATOM 594 C C . VAL A 1 72 ? 3.542 -2.614 -2.386 1.00 92.25 72 VAL A C 1
ATOM 596 O O . VAL A 1 72 ? 2.597 -2.303 -1.664 1.00 92.25 72 VAL A O 1
ATOM 599 N N . GLN A 1 73 ? 4.023 -3.860 -2.410 1.00 90.75 73 GLN A N 1
ATOM 600 C CA . GLN A 1 73 ? 3.481 -4.927 -1.559 1.00 90.75 73 GLN A CA 1
ATOM 601 C C . GLN A 1 73 ? 3.697 -4.637 -0.064 1.00 90.75 73 GLN A C 1
ATOM 603 O O . GLN A 1 73 ? 2.787 -4.825 0.747 1.00 90.75 73 GLN A O 1
ATOM 608 N N . LEU A 1 74 ? 4.879 -4.137 0.307 1.00 94.00 74 LEU A N 1
ATOM 609 C CA . LEU A 1 74 ? 5.170 -3.730 1.685 1.00 94.00 74 LEU A CA 1
ATOM 610 C C . LEU A 1 74 ? 4.295 -2.545 2.122 1.00 94.00 74 LEU A C 1
ATOM 612 O O . LEU A 1 74 ? 3.711 -2.580 3.205 1.00 94.00 74 LEU A O 1
ATOM 616 N N . GLU A 1 75 ? 4.151 -1.529 1.271 1.00 95.81 75 GLU A N 1
ATOM 617 C CA . GLU A 1 75 ? 3.314 -0.351 1.520 1.00 95.81 75 GLU A CA 1
ATOM 618 C C . GLU A 1 75 ? 1.831 -0.712 1.674 1.00 95.81 75 GLU A C 1
ATOM 620 O O . GLU A 1 75 ? 1.155 -0.178 2.558 1.00 95.81 75 GLU A O 1
ATOM 625 N N . MET A 1 76 ? 1.319 -1.657 0.878 1.00 94.69 76 MET A N 1
ATOM 626 C CA . MET A 1 76 ? -0.031 -2.206 1.043 1.00 94.69 76 MET A CA 1
ATOM 627 C C . MET A 1 76 ? -0.211 -2.820 2.437 1.00 94.69 76 MET A C 1
ATOM 629 O O . MET A 1 76 ? -1.175 -2.499 3.138 1.00 94.69 76 MET A O 1
ATOM 633 N N . GLY A 1 77 ? 0.745 -3.645 2.876 1.00 95.44 77 GLY A N 1
ATOM 634 C CA . GLY A 1 77 ? 0.740 -4.227 4.219 1.00 95.44 77 GLY A CA 1
ATOM 635 C C . GLY A 1 77 ? 0.785 -3.168 5.326 1.00 95.44 77 GLY A C 1
ATOM 636 O O . GLY A 1 77 ? 0.032 -3.245 6.299 1.00 95.44 77 GLY A O 1
ATOM 637 N N . TRP A 1 78 ? 1.617 -2.136 5.172 1.00 97.38 78 TRP A N 1
ATOM 638 C CA . TRP A 1 78 ? 1.679 -1.018 6.118 1.00 97.38 78 TRP A CA 1
ATOM 639 C C . TRP A 1 78 ? 0.382 -0.215 6.169 1.00 97.38 78 TRP A C 1
ATOM 641 O O . TRP A 1 78 ? -0.052 0.158 7.257 1.00 97.38 78 TRP A O 1
ATOM 651 N N . THR A 1 79 ? -0.269 -0.004 5.027 1.00 96.81 79 THR A N 1
ATOM 652 C CA . THR A 1 79 ? -1.545 0.718 4.947 1.00 96.81 79 THR A CA 1
ATOM 653 C C . THR A 1 79 ? -2.648 -0.038 5.692 1.00 96.81 79 THR A C 1
ATOM 655 O O . THR A 1 79 ? -3.353 0.549 6.513 1.00 96.81 79 THR A O 1
ATOM 658 N N . LEU A 1 80 ? -2.744 -1.359 5.498 1.00 97.44 80 LEU A N 1
ATOM 659 C CA . LEU A 1 80 ? -3.683 -2.214 6.236 1.00 97.44 80 LEU A CA 1
ATOM 660 C C . LEU A 1 80 ? -3.441 -2.175 7.747 1.00 97.44 80 LEU A C 1
ATOM 662 O O . LEU A 1 80 ? -4.389 -2.076 8.532 1.00 97.44 80 LEU A O 1
ATOM 666 N N . ASN A 1 81 ? -2.173 -2.229 8.157 1.00 97.50 81 ASN A N 1
ATOM 667 C CA . ASN A 1 81 ? -1.798 -2.147 9.564 1.00 97.50 81 ASN A CA 1
ATOM 668 C C . ASN A 1 81 ? -2.122 -0.774 10.162 1.00 97.50 81 ASN A C 1
ATOM 670 O O . ASN A 1 81 ? -2.591 -0.709 1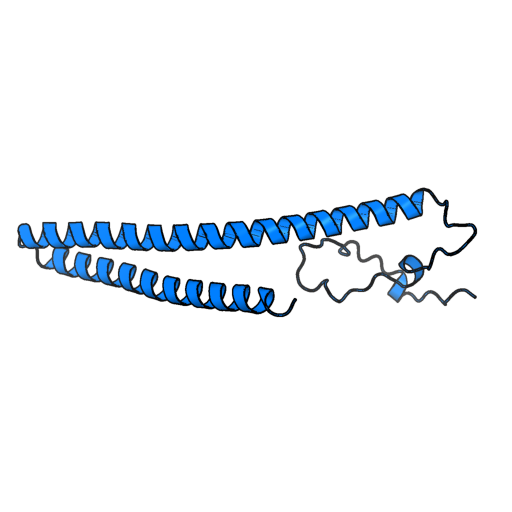1.299 1.00 97.50 81 ASN A O 1
ATOM 674 N N . ASP A 1 82 ? -1.923 0.318 9.419 1.00 97.62 82 ASP A N 1
ATOM 675 C CA . ASP A 1 82 ? -2.274 1.658 9.890 1.00 97.62 82 ASP A CA 1
ATOM 676 C C . ASP A 1 82 ? -3.788 1.819 10.062 1.00 97.62 82 ASP A C 1
ATOM 678 O O . ASP A 1 82 ? -4.229 2.318 11.098 1.00 97.62 82 ASP A O 1
ATOM 682 N N . PHE A 1 83 ? -4.597 1.330 9.116 1.00 97.88 83 PHE A N 1
ATOM 683 C CA . PHE A 1 83 ? -6.058 1.351 9.246 1.00 97.88 83 PHE A CA 1
ATOM 684 C C . PHE A 1 83 ? -6.534 0.525 10.442 1.00 97.88 83 PHE A C 1
ATOM 686 O O . PHE A 1 83 ? -7.310 1.024 11.255 1.00 97.88 83 PHE A O 1
ATOM 693 N N . ALA A 1 84 ? -6.006 -0.690 10.623 1.00 97.69 84 ALA A N 1
ATOM 694 C CA . ALA A 1 84 ? -6.321 -1.519 11.785 1.00 97.69 84 ALA A CA 1
ATOM 695 C C . ALA A 1 84 ? -5.943 -0.831 13.107 1.00 97.69 84 ALA A C 1
ATOM 697 O O . ALA A 1 84 ? -6.713 -0.849 14.068 1.00 97.69 84 ALA A O 1
ATOM 698 N N . ARG A 1 85 ? -4.769 -0.193 13.150 1.00 98.19 85 ARG A N 1
ATOM 699 C CA . ARG A 1 85 ? -4.295 0.557 14.316 1.00 98.19 85 ARG A CA 1
ATOM 700 C C . ARG A 1 85 ? -5.209 1.744 14.623 1.00 98.19 85 ARG A C 1
ATOM 702 O O . ARG A 1 85 ? -5.547 1.953 15.784 1.00 98.19 85 ARG A O 1
ATOM 709 N N . ARG A 1 86 ? -5.615 2.515 13.609 1.00 98.00 86 ARG A N 1
ATOM 710 C CA . ARG A 1 86 ? -6.538 3.653 13.768 1.00 98.00 86 ARG A CA 1
ATOM 711 C C . ARG A 1 86 ? -7.909 3.207 14.249 1.00 98.00 86 ARG A C 1
ATOM 713 O O . ARG A 1 86 ? -8.414 3.794 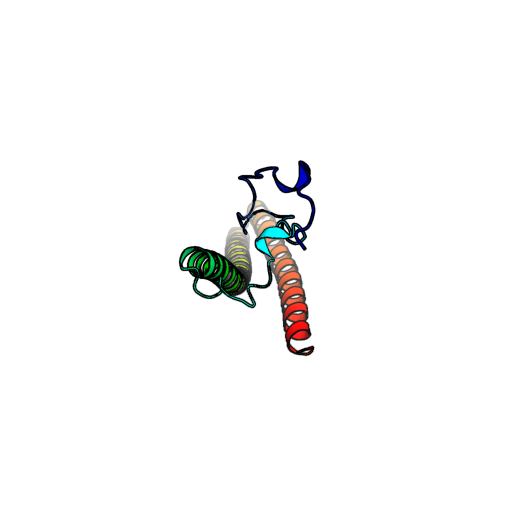15.200 1.00 98.00 86 ARG A O 1
ATOM 720 N N . ALA A 1 87 ? -8.464 2.157 13.649 1.00 97.81 87 ALA A N 1
ATOM 721 C CA . ALA A 1 87 ? -9.732 1.582 14.077 1.00 97.81 87 ALA A CA 1
ATOM 722 C C . ALA A 1 87 ? -9.672 1.165 15.555 1.00 97.81 87 ALA A C 1
ATOM 724 O O . ALA A 1 87 ? -10.507 1.584 16.348 1.00 97.81 87 ALA A O 1
ATOM 725 N N . GLY A 1 88 ? -8.602 0.469 15.958 1.00 97.81 88 GLY A N 1
ATOM 726 C CA . GLY A 1 88 ? -8.391 0.066 17.349 1.00 97.81 88 GLY A CA 1
ATOM 727 C C . GLY A 1 88 ? -8.261 1.237 18.333 1.00 97.81 88 GLY A C 1
ATOM 728 O O . GLY A 1 88 ? -8.753 1.143 19.454 1.00 97.81 88 GLY A O 1
ATOM 729 N N . ILE A 1 89 ? -7.637 2.352 17.933 1.00 98.12 89 ILE A N 1
ATOM 730 C CA . ILE A 1 89 ? -7.573 3.572 18.759 1.00 98.12 89 ILE A CA 1
ATOM 731 C C . ILE A 1 89 ? -8.979 4.133 18.994 1.00 98.12 89 ILE A C 1
ATOM 733 O O . ILE A 1 89 ? -9.341 4.433 20.132 1.00 98.12 89 ILE A O 1
ATOM 737 N N . TRP A 1 90 ? -9.789 4.234 17.941 1.00 98.00 90 TRP A N 1
ATOM 738 C CA . TRP A 1 90 ? -11.159 4.729 18.055 1.00 98.00 90 TRP A CA 1
ATOM 739 C C . TRP A 1 90 ? -12.079 3.767 18.810 1.00 98.00 90 TRP A C 1
ATOM 741 O O . TRP A 1 90 ? -12.895 4.228 19.602 1.00 98.00 90 TRP A O 1
ATOM 751 N N . ASP A 1 91 ? -11.883 2.453 18.679 1.00 97.81 91 ASP A N 1
ATOM 752 C CA . ASP A 1 91 ? -12.575 1.446 19.493 1.00 97.81 91 ASP A CA 1
ATOM 753 C C . ASP A 1 91 ? -12.282 1.625 20.991 1.00 97.81 91 ASP A C 1
ATOM 755 O O . ASP A 1 91 ? -13.159 1.442 21.836 1.00 97.81 91 ASP A O 1
ATOM 759 N N . VAL A 1 92 ? -11.044 1.983 21.349 1.00 97.88 92 VAL A N 1
ATOM 760 C CA . VAL A 1 92 ? -10.690 2.300 22.740 1.00 97.88 92 VAL A CA 1
ATOM 761 C C . VAL A 1 92 ? -11.389 3.582 23.188 1.00 97.88 92 VAL A C 1
ATOM 763 O O . VAL A 1 92 ? -12.017 3.571 24.244 1.00 97.88 92 VAL A O 1
ATOM 766 N N . HIS A 1 93 ? -11.354 4.648 22.382 1.00 96.44 93 HIS A N 1
ATOM 767 C CA . HIS A 1 93 ? -12.054 5.898 22.700 1.00 96.44 93 HIS A CA 1
ATOM 768 C C . HIS A 1 93 ? -13.562 5.701 22.880 1.00 96.44 93 HIS A C 1
ATOM 770 O O . HIS A 1 93 ? -14.127 6.235 23.831 1.00 96.44 93 HIS A O 1
ATOM 776 N N . HIS A 1 94 ? -14.189 4.892 22.024 1.00 96.06 94 HIS A N 1
ATOM 777 C CA . HIS A 1 94 ? -15.591 4.511 22.140 1.00 96.06 94 HIS A CA 1
ATOM 778 C C . HIS A 1 94 ? -15.887 3.888 23.506 1.00 96.06 94 HIS A C 1
ATOM 780 O O . HIS A 1 94 ? -16.720 4.399 24.249 1.00 96.06 94 HIS A O 1
ATOM 786 N N . ARG A 1 95 ? -15.140 2.840 23.880 1.00 95.75 95 ARG A N 1
ATOM 787 C CA . ARG A 1 95 ? -15.326 2.148 25.167 1.00 95.75 95 ARG A CA 1
ATOM 788 C C . ARG A 1 95 ? -15.097 3.076 26.362 1.00 95.75 95 ARG A C 1
ATOM 790 O O . ARG A 1 95 ? -15.798 2.966 27.361 1.00 95.75 95 ARG A O 1
ATOM 797 N N . THR A 1 96 ? -14.122 3.982 26.285 1.00 96.50 96 THR A N 1
ATOM 798 C CA . THR A 1 96 ? -13.855 4.955 27.358 1.00 96.50 96 THR A CA 1
ATOM 799 C C . THR A 1 96 ? -14.979 5.986 27.495 1.00 96.50 96 THR A C 1
ATOM 801 O O . THR A 1 96 ? -15.343 6.343 28.617 1.00 96.50 96 THR A O 1
ATOM 804 N N . ALA A 1 97 ? -15.545 6.449 26.379 1.00 95.06 97 ALA A N 1
ATOM 805 C CA . ALA A 1 97 ? -16.667 7.383 26.381 1.00 95.06 97 ALA A CA 1
ATOM 806 C C . ALA A 1 97 ? -17.957 6.725 26.899 1.00 95.06 97 ALA A C 1
ATOM 808 O O . ALA A 1 97 ? -18.643 7.323 27.725 1.00 95.06 97 ALA A O 1
ATOM 809 N N . GLU A 1 98 ? -18.228 5.471 26.514 1.00 93.69 98 GLU A N 1
ATOM 810 C CA . GLU A 1 98 ? -19.335 4.674 27.069 1.00 93.69 98 GLU A CA 1
ATOM 811 C C . GLU A 1 98 ? -19.219 4.511 28.590 1.00 93.69 98 GLU A C 1
ATOM 813 O O . GLU A 1 98 ? -20.197 4.671 29.312 1.00 93.69 98 GLU A O 1
ATOM 818 N N . GLN A 1 99 ? -18.013 4.243 29.103 1.00 94.12 99 GLN A N 1
ATOM 819 C CA . GLN A 1 99 ? -17.768 4.133 30.548 1.00 94.12 99 GLN A CA 1
ATOM 820 C C . GLN A 1 99 ? -17.962 5.456 31.299 1.00 94.12 99 GLN A C 1
ATOM 822 O O . GLN A 1 99 ? -18.234 5.440 32.498 1.00 94.12 99 GLN A O 1
ATOM 827 N N . SER A 1 100 ? -17.801 6.586 30.609 1.00 93.44 100 SER A N 1
ATOM 828 C CA . SER A 1 100 ? -17.962 7.931 31.171 1.00 93.44 100 SER A CA 1
ATOM 829 C C . SER A 1 100 ? -19.373 8.500 30.963 1.00 93.44 100 SER A C 1
ATOM 831 O O . SER A 1 100 ? -19.605 9.655 31.311 1.00 93.44 100 SER A O 1
ATOM 833 N N . ASP A 1 101 ? -20.295 7.706 30.399 1.00 92.75 101 ASP A N 1
ATOM 834 C CA . ASP A 1 101 ? -21.676 8.084 30.053 1.00 92.75 101 ASP A CA 1
ATOM 835 C C . ASP A 1 101 ? -21.769 9.291 29.085 1.00 92.75 101 ASP A C 1
ATOM 837 O O . ASP A 1 101 ? -22.793 9.971 28.991 1.00 92.75 101 ASP A O 1
ATOM 841 N N . ASP A 1 102 ? -20.696 9.562 28.326 1.00 93.25 102 ASP A N 1
ATOM 842 C CA . ASP A 1 102 ? -20.668 10.588 27.277 1.00 93.25 102 ASP A CA 1
ATOM 843 C C . ASP A 1 102 ? -21.078 9.974 25.933 1.00 93.25 102 ASP A C 1
ATOM 845 O O . ASP A 1 102 ? -20.261 9.616 25.077 1.00 93.25 102 ASP A O 1
ATOM 849 N N . TRP A 1 103 ? -22.392 9.858 25.748 1.00 92.56 103 TRP A N 1
ATOM 850 C CA . TRP A 1 103 ? -22.998 9.275 24.550 1.00 92.56 103 TRP A CA 1
ATOM 851 C C . TRP A 1 103 ? -22.653 10.019 23.254 1.00 92.56 103 TRP A C 1
ATOM 853 O O . TRP A 1 103 ? -22.624 9.409 22.183 1.00 92.56 103 TRP A O 1
ATOM 863 N N . GLY A 1 104 ? -22.382 11.327 23.327 1.00 94.50 104 GLY A N 1
ATOM 864 C CA . GLY A 1 104 ? -22.012 12.127 22.160 1.00 94.50 104 GLY A CA 1
ATOM 865 C C . GLY A 1 104 ? -20.630 11.742 21.640 1.00 94.50 104 GLY A C 1
ATOM 866 O O . GLY A 1 104 ? -20.465 11.455 20.450 1.00 94.50 104 GLY A O 1
ATOM 867 N N . GLN A 1 105 ? -19.654 11.672 22.546 1.00 93.50 105 GLN A N 1
ATOM 868 C CA . GLN A 1 105 ? -18.305 11.214 22.215 1.00 93.50 105 GLN A CA 1
ATOM 869 C C . GLN A 1 105 ? -18.280 9.739 21.819 1.00 93.50 105 GLN A C 1
ATOM 871 O O . GLN A 1 105 ? -17.592 9.391 20.858 1.00 93.50 105 GLN A O 1
ATOM 876 N N . ALA A 1 106 ? -19.061 8.889 22.494 1.00 96.12 106 ALA A N 1
ATOM 877 C CA . ALA A 1 106 ? -19.180 7.479 22.139 1.00 96.12 106 ALA A CA 1
ATOM 878 C C . ALA A 1 106 ? -19.692 7.325 20.699 1.00 96.12 106 ALA A C 1
ATOM 880 O O . ALA A 1 106 ? -19.032 6.700 19.874 1.00 96.12 106 ALA A O 1
ATOM 881 N N . CYS A 1 107 ? -20.795 7.984 20.336 1.00 96.25 107 CYS A N 1
ATOM 882 C CA . CYS A 1 107 ? -21.348 7.909 18.982 1.00 96.25 107 CYS A CA 1
ATOM 883 C C . CYS A 1 107 ? -20.345 8.367 17.904 1.00 96.25 107 CYS A C 1
ATOM 885 O O . CYS A 1 107 ? -20.190 7.714 16.869 1.00 96.25 107 CYS A O 1
ATOM 887 N N . TYR A 1 108 ? -19.613 9.458 18.156 1.00 96.62 108 TYR A N 1
ATOM 888 C CA . TYR A 1 108 ? -18.585 9.933 17.229 1.00 96.62 108 TYR A CA 1
ATOM 889 C C . TYR A 1 108 ? -17.425 8.937 17.088 1.00 96.62 108 TYR A C 1
ATOM 891 O O . TYR A 1 108 ? -17.033 8.600 15.971 1.00 96.62 108 TYR A O 1
ATOM 899 N N . ALA A 1 109 ? -16.909 8.420 18.206 1.00 97.25 109 ALA A N 1
ATOM 900 C CA . ALA A 1 109 ? -15.826 7.442 18.198 1.00 97.25 109 ALA A CA 1
ATOM 901 C C . ALA A 1 109 ? -16.239 6.126 17.517 1.00 97.25 109 ALA A C 1
ATOM 903 O O . ALA A 1 109 ? -15.444 5.568 16.762 1.00 97.25 109 ALA A O 1
ATOM 904 N N . ALA A 1 110 ? -17.484 5.668 17.703 1.00 97.00 110 ALA A N 1
ATOM 905 C CA . ALA A 1 110 ? -18.032 4.508 16.992 1.00 97.00 110 ALA A CA 1
ATOM 906 C C . ALA A 1 110 ? -18.029 4.720 15.475 1.00 97.00 110 ALA A C 1
ATOM 908 O O . ALA A 1 110 ? -17.617 3.838 14.721 1.00 97.00 110 ALA A O 1
ATOM 909 N N . LYS A 1 111 ? -18.478 5.897 15.021 1.00 97.75 111 LYS A N 1
ATOM 910 C CA . LYS A 1 111 ? -18.500 6.243 13.597 1.00 97.75 111 LYS A CA 1
ATOM 911 C C . LYS A 1 111 ? -17.093 6.238 13.001 1.00 97.75 111 LYS A C 1
ATOM 913 O O . LYS A 1 111 ? -16.892 5.677 11.927 1.00 97.75 111 LYS A O 1
ATOM 918 N N . GLU A 1 112 ? -16.133 6.857 13.684 1.00 97.69 112 GLU A N 1
ATOM 919 C CA . GLU A 1 112 ? -14.737 6.871 13.241 1.00 97.69 112 GLU A CA 1
ATOM 920 C C . GLU A 1 112 ? -14.151 5.456 13.203 1.00 97.69 112 GLU A C 1
ATOM 922 O O . GLU A 1 112 ? -13.560 5.068 12.198 1.00 97.69 112 GLU A O 1
ATOM 927 N N . ALA A 1 113 ? -14.363 4.644 14.243 1.00 97.38 113 ALA A N 1
ATOM 928 C CA . ALA A 1 113 ? -13.915 3.252 14.256 1.00 97.38 113 ALA A CA 1
ATOM 929 C C . ALA A 1 113 ? -14.485 2.460 13.068 1.00 97.38 113 ALA A C 1
ATOM 931 O O . ALA A 1 113 ? -13.732 1.794 12.356 1.00 97.38 113 ALA A O 1
ATOM 932 N N . ALA A 1 114 ? -15.791 2.586 12.809 1.00 97.88 114 ALA A N 1
ATOM 933 C CA . ALA A 1 114 ? -16.458 1.925 11.690 1.00 97.88 114 ALA A CA 1
ATOM 934 C C . ALA A 1 114 ? -15.870 2.335 10.330 1.00 97.88 114 ALA A C 1
ATOM 936 O O . ALA A 1 114 ? -15.603 1.464 9.505 1.00 97.88 114 ALA A O 1
ATOM 937 N N . LEU A 1 115 ? -15.593 3.629 10.119 1.00 98.19 115 LEU A N 1
ATOM 938 C CA . LEU A 1 115 ? -14.949 4.127 8.898 1.00 98.19 115 LEU A CA 1
ATOM 939 C C . LEU A 1 115 ? -13.584 3.464 8.666 1.00 98.19 115 LEU A C 1
ATOM 941 O O . LEU A 1 115 ? -13.282 3.019 7.559 1.00 98.19 115 LEU A O 1
ATOM 945 N N . TRP A 1 116 ? -12.742 3.396 9.699 1.00 98.12 116 TRP A N 1
ATOM 946 C CA . TRP A 1 116 ? -11.409 2.802 9.566 1.00 98.12 116 TRP A CA 1
ATOM 947 C C . TRP A 1 116 ? -11.460 1.287 9.345 1.00 98.12 116 TRP A C 1
ATOM 949 O O . TRP A 1 116 ? -10.626 0.760 8.606 1.00 98.12 116 TRP A O 1
ATOM 959 N N . HIS A 1 117 ? -12.440 0.593 9.932 1.00 98.12 117 HIS A N 1
ATOM 960 C CA . HIS A 1 117 ? -12.694 -0.822 9.638 1.00 98.12 117 HIS A CA 1
ATOM 961 C C . HIS A 1 117 ?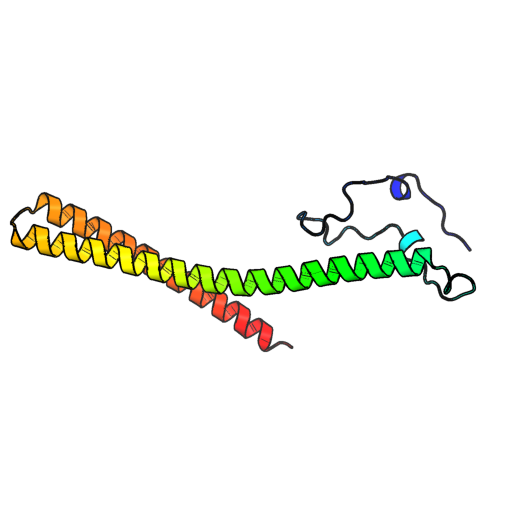 -13.134 -1.022 8.182 1.00 98.12 117 HIS A C 1
ATOM 963 O O . HIS A 1 117 ? -12.576 -1.877 7.500 1.00 98.12 117 HIS A O 1
ATOM 969 N N . GLU A 1 118 ? -14.041 -0.191 7.666 1.00 98.12 118 GLU A N 1
ATOM 970 C CA . GLU A 1 118 ? -14.491 -0.263 6.268 1.00 98.12 118 GLU A CA 1
ATOM 971 C C . GLU A 1 118 ? -13.338 -0.019 5.281 1.00 98.12 118 GLU A C 1
ATOM 973 O O . GLU A 1 118 ? -13.127 -0.806 4.358 1.00 98.12 118 GLU A O 1
ATOM 978 N N . LEU A 1 119 ? -12.517 1.010 5.522 1.00 97.94 119 LEU A N 1
ATOM 979 C CA . LEU A 1 119 ? -11.330 1.287 4.705 1.00 97.94 119 LEU A CA 1
ATOM 980 C C . LEU A 1 119 ? -10.334 0.122 4.708 1.00 97.94 119 LEU A C 1
ATOM 982 O O . LEU A 1 119 ? -9.723 -0.179 3.680 1.00 97.94 119 LEU A O 1
ATOM 986 N N . LYS A 1 120 ? -10.164 -0.547 5.853 1.00 97.62 120 LYS A N 1
ATOM 987 C CA . LYS A 1 120 ? -9.327 -1.745 5.962 1.00 97.62 120 LYS A CA 1
ATOM 988 C C . LYS A 1 120 ? -9.898 -2.899 5.146 1.00 97.62 120 LYS A C 1
ATOM 990 O O . LYS A 1 120 ? -9.138 -3.564 4.438 1.00 97.62 120 LYS A O 1
ATOM 995 N N . ASP A 1 121 ? -11.198 -3.141 5.226 1.00 97.38 121 ASP A N 1
ATOM 996 C CA . ASP A 1 121 ? -11.851 -4.221 4.487 1.00 97.38 121 ASP A CA 1
ATOM 997 C C . ASP A 1 121 ? -11.752 -3.994 2.974 1.00 97.38 121 ASP A C 1
ATOM 999 O O . ASP A 1 121 ? -11.386 -4.906 2.226 1.00 97.38 121 ASP A O 1
ATOM 1003 N N . ASP A 1 122 ? -11.976 -2.762 2.519 1.00 97.12 122 ASP A N 1
ATOM 1004 C CA . ASP A 1 122 ? -11.833 -2.400 1.111 1.00 97.12 122 ASP A CA 1
ATOM 1005 C C . ASP A 1 122 ? -10.387 -2.501 0.623 1.00 97.12 122 ASP A C 1
ATOM 1007 O O . ASP A 1 122 ? -10.129 -3.097 -0.428 1.00 97.12 122 ASP A O 1
ATOM 1011 N N . ALA A 1 123 ? -9.422 -2.015 1.404 1.00 96.00 123 ALA A N 1
ATOM 1012 C CA . ALA A 1 123 ? -8.009 -2.195 1.088 1.00 96.00 123 ALA A CA 1
ATOM 1013 C C . ALA A 1 123 ? -7.632 -3.685 1.021 1.00 96.00 123 ALA A C 1
ATOM 1015 O O . ALA A 1 123 ? -6.914 -4.097 0.111 1.00 96.00 123 ALA A O 1
ATOM 1016 N N . THR A 1 124 ? -8.173 -4.520 1.912 1.00 96.38 124 THR A N 1
ATOM 1017 C CA . THR A 1 124 ? -7.913 -5.969 1.920 1.00 96.38 124 THR A CA 1
ATOM 1018 C C . THR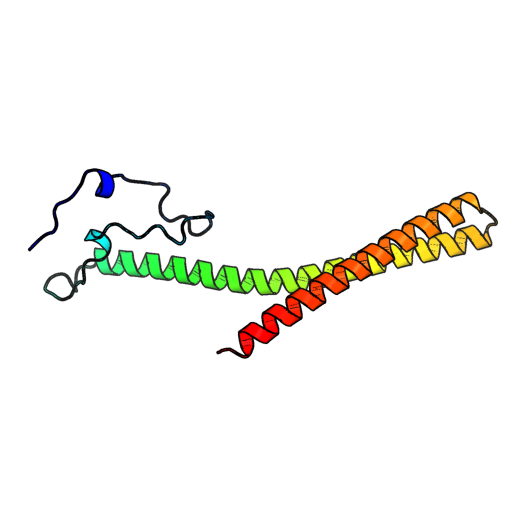 A 1 124 ? -8.416 -6.624 0.634 1.00 96.38 124 THR A C 1
ATOM 1020 O O . THR A 1 124 ? -7.713 -7.439 0.036 1.00 96.38 124 THR A O 1
ATOM 1023 N N . ARG A 1 125 ? -9.597 -6.222 0.143 1.00 96.31 125 ARG A N 1
ATOM 1024 C CA . ARG A 1 125 ? -10.134 -6.694 -1.146 1.00 96.31 125 ARG A CA 1
ATOM 1025 C C . ARG A 1 125 ? -9.236 -6.301 -2.319 1.00 96.31 125 ARG A C 1
ATOM 1027 O O . ARG A 1 125 ? -9.066 -7.093 -3.245 1.00 96.31 125 ARG A O 1
ATOM 1034 N N . VAL A 1 126 ? -8.673 -5.091 -2.305 1.00 93.62 126 VAL A N 1
ATOM 1035 C CA . VAL A 1 126 ? -7.741 -4.630 -3.349 1.00 93.62 126 VAL A CA 1
ATOM 1036 C C . VAL A 1 126 ? -6.449 -5.445 -3.323 1.00 93.62 126 VAL A C 1
ATOM 1038 O O . VAL A 1 126 ? -6.012 -5.906 -4.377 1.00 93.62 126 VAL A O 1
ATOM 1041 N N . VAL A 1 127 ? -5.881 -5.687 -2.139 1.00 92.94 127 VAL A N 1
ATOM 1042 C CA . VAL A 1 127 ? -4.662 -6.495 -1.979 1.00 92.94 127 VAL A CA 1
ATOM 1043 C C . VAL A 1 127 ? -4.882 -7.928 -2.465 1.00 92.94 127 VAL A C 1
ATOM 1045 O O . VAL A 1 127 ? -4.105 -8.414 -3.280 1.00 92.94 127 VAL A O 1
ATOM 1048 N N . GLN A 1 128 ? -5.992 -8.569 -2.091 1.00 92.12 128 GLN A N 1
ATOM 1049 C CA . GLN A 1 128 ? -6.330 -9.917 -2.571 1.00 92.12 128 GLN A CA 1
ATOM 1050 C C . GLN A 1 128 ? -6.442 -9.986 -4.100 1.00 92.12 128 GLN A C 1
ATOM 1052 O O . GLN A 1 128 ? -5.975 -10.937 -4.724 1.00 92.12 128 GLN A O 1
ATOM 1057 N N . ARG A 1 129 ? -7.044 -8.971 -4.735 1.00 91.50 129 ARG A N 1
ATOM 1058 C CA . ARG A 1 129 ? -7.116 -8.896 -6.205 1.00 91.50 129 ARG A CA 1
ATOM 1059 C C . ARG A 1 129 ? -5.732 -8.771 -6.834 1.00 91.50 129 ARG A C 1
ATOM 1061 O O . ARG A 1 129 ? -5.484 -9.402 -7.860 1.00 91.50 129 ARG A O 1
ATOM 1068 N N . PHE A 1 130 ? -4.855 -7.972 -6.230 1.00 87.75 130 PHE A N 1
ATOM 1069 C CA . PHE A 1 130 ? -3.477 -7.818 -6.684 1.00 87.75 130 PHE A CA 1
ATOM 1070 C C . PHE A 1 130 ? -2.703 -9.141 -6.573 1.00 87.75 130 PHE A C 1
ATOM 1072 O O . PHE A 1 130 ? -2.100 -9.567 -7.552 1.00 87.75 130 PHE A O 1
ATOM 1079 N N . GLU A 1 131 ? -2.807 -9.844 -5.442 1.00 86.94 131 GLU A N 1
ATOM 1080 C CA . GLU A 1 131 ? -2.171 -11.153 -5.227 1.00 86.94 131 GLU A CA 1
ATOM 1081 C C . GLU A 1 131 ? -2.645 -12.221 -6.227 1.00 86.94 131 GLU A C 1
ATOM 1083 O O . GLU A 1 131 ? -1.848 -13.021 -6.720 1.00 86.94 131 GLU A O 1
ATOM 1088 N N . ILE A 1 132 ? -3.941 -12.241 -6.564 1.00 85.88 132 ILE A N 1
ATOM 1089 C CA . ILE A 1 132 ? -4.486 -13.160 -7.577 1.00 85.88 132 ILE A CA 1
ATOM 1090 C C . ILE A 1 132 ? -3.894 -12.855 -8.959 1.00 85.88 132 ILE A C 1
ATOM 1092 O O . ILE A 1 132 ? -3.528 -13.781 -9.685 1.00 85.88 132 ILE A O 1
ATOM 1096 N N . ALA A 1 133 ? -3.779 -11.574 -9.321 1.00 82.81 133 ALA A N 1
ATOM 1097 C CA . ALA A 1 133 ? -3.198 -11.165 -10.597 1.00 82.81 133 ALA A CA 1
ATOM 1098 C C . ALA A 1 133 ? -1.716 -11.563 -10.698 1.00 82.81 133 ALA A C 1
ATOM 1100 O O . ALA A 1 133 ? -1.321 -12.174 -11.690 1.00 82.81 133 ALA A O 1
ATOM 1101 N N . THR A 1 134 ? -0.917 -11.316 -9.653 1.00 78.12 134 THR A N 1
ATOM 1102 C CA . THR A 1 134 ? 0.514 -11.668 -9.656 1.00 78.12 134 THR A CA 1
ATOM 1103 C C . THR A 1 134 ? 0.754 -13.179 -9.653 1.00 78.12 134 THR A C 1
ATOM 1105 O O . THR A 1 134 ? 1.698 -13.656 -10.277 1.00 78.12 134 THR A O 1
ATOM 1108 N N . ASN A 1 135 ? -0.101 -13.960 -8.982 1.00 75.50 135 ASN A N 1
ATOM 1109 C CA . ASN A 1 135 ? 0.024 -15.422 -8.950 1.00 75.50 135 ASN A CA 1
ATOM 1110 C C . ASN A 1 135 ? -0.362 -16.099 -10.276 1.00 75.50 135 ASN A C 1
ATOM 1112 O O . ASN A 1 135 ? 0.182 -17.159 -10.589 1.00 75.50 135 ASN A O 1
ATOM 1116 N N . ASN A 1 136 ? -1.276 -15.513 -11.056 1.00 68.50 136 ASN A N 1
ATOM 1117 C CA . ASN A 1 136 ? -1.625 -16.031 -12.382 1.00 68.50 136 ASN A CA 1
ATOM 1118 C C . ASN A 1 136 ? -0.507 -15.785 -13.404 1.00 68.50 136 ASN A C 1
ATOM 1120 O O . ASN A 1 136 ? -0.165 -16.702 -14.143 1.00 68.50 136 ASN A O 1
ATOM 1124 N N . GLU A 1 137 ? 0.137 -14.614 -13.386 1.00 60.12 137 GLU A N 1
ATOM 1125 C CA . GLU A 1 137 ? 1.281 -14.329 -14.270 1.00 60.12 137 GLU A CA 1
ATOM 1126 C C . GLU A 1 137 ? 2.465 -15.286 -14.037 1.00 60.12 137 GLU A C 1
ATOM 1128 O O . GLU A 1 137 ? 3.192 -15.613 -14.971 1.00 60.12 137 GLU A O 1
ATOM 1133 N N . HIS A 1 138 ? 2.633 -15.795 -12.812 1.00 54.94 138 HIS A N 1
ATOM 1134 C CA . HIS A 1 138 ? 3.659 -16.789 -12.485 1.00 54.94 138 HIS A CA 1
ATOM 1135 C C . HIS A 1 138 ? 3.346 -18.220 -12.960 1.00 54.94 138 HIS A C 1
ATOM 1137 O O . HIS A 1 138 ? 4.246 -19.057 -12.931 1.00 54.94 138 HIS A O 1
ATOM 1143 N N . ARG A 1 139 ? 2.103 -18.523 -13.365 1.00 46.78 139 ARG A N 1
ATOM 1144 C CA . ARG A 1 139 ? 1.695 -19.846 -13.883 1.00 46.78 139 ARG A CA 1
ATOM 1145 C C . ARG A 1 139 ? 1.760 -19.961 -15.407 1.00 46.78 139 ARG A C 1
ATOM 1147 O O . ARG A 1 139 ? 1.783 -21.081 -15.905 1.00 46.78 139 ARG A O 1
ATOM 1154 N N . ASP A 1 140 ? 1.800 -18.835 -16.115 1.00 47.44 140 ASP A N 1
ATOM 1155 C CA . ASP A 1 140 ? 1.801 -18.772 -17.583 1.00 47.44 140 ASP A CA 1
ATOM 1156 C C . ASP A 1 140 ? 3.221 -18.667 -18.195 1.00 47.44 140 ASP A C 1
ATOM 1158 O O . ASP A 1 140 ? 3.366 -18.409 -19.393 1.00 47.44 140 ASP A O 1
ATOM 1162 N N . VAL A 1 141 ? 4.271 -18.884 -17.388 1.00 43.94 141 VAL A N 1
ATOM 1163 C CA . VAL A 1 141 ? 5.697 -18.929 -17.783 1.00 43.94 141 VAL A CA 1
ATOM 1164 C C . VAL A 1 141 ? 6.283 -20.295 -17.453 1.00 43.94 141 VAL A C 1
ATOM 1166 O O . VAL A 1 141 ? 7.016 -20.835 -18.313 1.00 43.94 141 VAL A O 1
#

Secondary structure (DSSP, 8-state):
-PPPPPHHHH---TTTT-TTSTT-TT-PPPTTTT----STTTT-HHHHHHHHHHHHHHHHHHHHHHHHHHHHHHHHHHHHHHHHHHHHHHHHHHHHHHHTT-HHHHHHHHHHHHHHHHHHHHHHHHHHHHHHHHHHHTT--

pLDDT: mean 80.36, std 17.29, range [43.31, 98.19]

Radius of gyration: 27.81 Å; chains: 1; bounding box: 58×35×81 Å